Protein AF-A0A7S3GNN0-F1 (afdb_monomer_lite)

Structure (mmCIF, N/CA/C/O backbone):
data_AF-A0A7S3GNN0-F1
#
_entry.id   AF-A0A7S3GNN0-F1
#
loop_
_atom_site.group_PDB
_atom_site.id
_atom_site.type_symbol
_atom_site.label_atom_id
_atom_site.label_alt_id
_atom_site.label_comp_id
_atom_site.label_asym_id
_atom_site.label_entity_id
_atom_site.label_seq_id
_atom_site.pdbx_PDB_ins_code
_atom_site.Cartn_x
_atom_site.Cartn_y
_atom_site.Cartn_z
_atom_site.occupancy
_atom_site.B_iso_or_equiv
_atom_site.auth_seq_id
_atom_site.auth_comp_id
_atom_site.auth_asym_id
_atom_site.auth_atom_id
_atom_site.pdbx_PDB_model_num
ATOM 1 N N . GLU A 1 1 ? -19.871 14.203 4.662 1.00 51.19 1 GLU A N 1
ATOM 2 C CA . GLU A 1 1 ? -20.490 13.419 3.567 1.00 51.19 1 GLU A CA 1
ATOM 3 C C . GLU A 1 1 ? -19.472 12.514 2.835 1.00 51.19 1 GLU A C 1
ATOM 5 O O . GLU A 1 1 ? -19.189 12.706 1.662 1.00 51.19 1 GLU A O 1
ATOM 10 N N . LYS A 1 2 ? -18.867 11.530 3.530 1.00 60.53 2 LYS A N 1
ATOM 11 C CA . LYS A 1 2 ? -17.972 10.503 2.924 1.00 60.53 2 LYS A CA 1
ATOM 12 C C . LYS A 1 2 ? -18.025 9.132 3.625 1.00 60.53 2 LYS A C 1
ATOM 14 O O . LYS A 1 2 ? -17.251 8.234 3.294 1.00 60.53 2 LYS A O 1
ATOM 19 N N . THR A 1 3 ? -18.920 8.954 4.597 1.00 76.06 3 THR A N 1
ATOM 20 C CA . THR A 1 3 ? -19.100 7.700 5.351 1.00 76.06 3 THR A CA 1
ATOM 21 C C . THR A 1 3 ? -19.397 6.515 4.440 1.00 76.06 3 THR A C 1
ATOM 23 O O . THR A 1 3 ? -18.905 5.418 4.694 1.00 76.06 3 THR A O 1
ATOM 26 N N . ASP A 1 4 ? -20.103 6.755 3.337 1.00 89.38 4 ASP A N 1
ATOM 27 C CA . ASP A 1 4 ? -20.489 5.715 2.384 1.00 89.38 4 ASP A CA 1
ATOM 28 C C . ASP A 1 4 ? -19.273 5.133 1.658 1.00 89.38 4 ASP A C 1
ATOM 30 O O . ASP A 1 4 ? -19.150 3.917 1.519 1.00 89.38 4 ASP A O 1
ATOM 34 N N . VAL A 1 5 ? -18.308 5.982 1.285 1.00 90.69 5 VAL A N 1
ATOM 35 C CA . VAL A 1 5 ? -17.051 5.541 0.661 1.00 90.69 5 VAL A CA 1
ATOM 36 C C . VAL A 1 5 ? -16.212 4.741 1.655 1.00 90.69 5 VAL A C 1
ATOM 38 O O . VAL A 1 5 ? -15.686 3.689 1.307 1.00 90.69 5 VAL A O 1
ATOM 41 N N . VAL A 1 6 ? -16.118 5.188 2.910 1.00 92.62 6 VAL A N 1
ATOM 42 C CA . VAL A 1 6 ? -15.366 4.475 3.958 1.00 92.62 6 VAL A CA 1
ATOM 43 C C . VAL A 1 6 ? -15.991 3.105 4.252 1.00 92.62 6 VAL A C 1
ATOM 45 O O . VAL A 1 6 ? -15.276 2.104 4.358 1.00 92.62 6 VAL A O 1
ATOM 48 N N . ALA A 1 7 ? -17.321 3.030 4.341 1.00 93.62 7 ALA A N 1
ATOM 49 C CA . ALA A 1 7 ? -18.048 1.774 4.520 1.00 93.62 7 ALA A CA 1
ATOM 50 C C . ALA A 1 7 ? -17.866 0.834 3.317 1.00 93.62 7 ALA A C 1
ATOM 52 O O . ALA A 1 7 ? -17.641 -0.373 3.481 1.00 93.62 7 ALA A O 1
ATOM 53 N N . 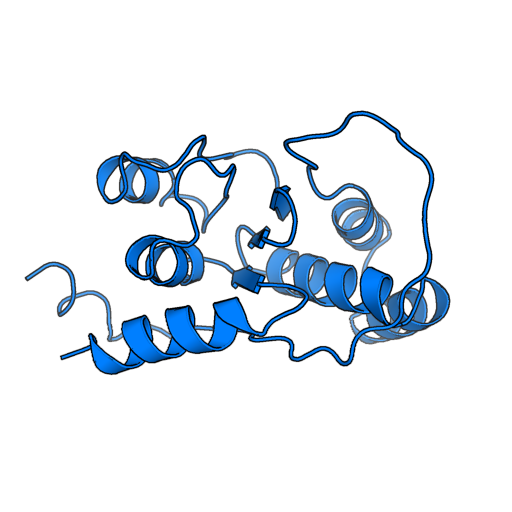TRP A 1 8 ? -17.894 1.383 2.103 1.00 95.31 8 TRP A N 1
ATOM 54 C CA . TRP A 1 8 ? -17.627 0.628 0.886 1.00 95.31 8 TRP A CA 1
ATOM 55 C C . TRP A 1 8 ? -16.186 0.100 0.826 1.00 95.31 8 TRP A C 1
ATOM 57 O O . TRP A 1 8 ? -15.988 -1.077 0.525 1.00 95.31 8 TRP A O 1
ATOM 67 N N . ILE A 1 9 ? -15.184 0.909 1.190 1.00 95.25 9 ILE A N 1
ATOM 68 C CA . ILE A 1 9 ? -13.780 0.475 1.279 1.00 95.25 9 ILE A CA 1
ATOM 69 C C . ILE A 1 9 ? -13.655 -0.685 2.267 1.00 95.25 9 ILE A C 1
ATOM 71 O O . ILE A 1 9 ? -13.089 -1.721 1.921 1.00 95.25 9 ILE A O 1
ATOM 75 N N . ARG A 1 10 ? -14.224 -0.553 3.472 1.00 94.50 10 ARG A N 1
ATOM 76 C CA . ARG A 1 10 ? -14.175 -1.602 4.503 1.00 94.50 10 ARG A CA 1
ATOM 77 C C . ARG A 1 10 ? -14.805 -2.910 4.020 1.00 94.50 10 ARG A C 1
ATOM 79 O O . ARG A 1 10 ? -14.208 -3.975 4.169 1.00 94.50 10 ARG A O 1
ATOM 86 N N . SER A 1 11 ? -15.997 -2.838 3.429 1.00 94.88 11 SER A N 1
ATOM 87 C CA . SER A 1 11 ? -16.716 -4.024 2.939 1.00 94.88 11 SER A CA 1
ATOM 88 C C . SER A 1 11 ? -16.052 -4.670 1.718 1.00 94.88 11 SER A C 1
ATOM 90 O O . SER A 1 11 ? -16.074 -5.896 1.588 1.00 94.88 11 SER A O 1
ATOM 92 N N . SER A 1 12 ? -15.421 -3.873 0.855 1.00 95.56 12 SER A N 1
ATOM 93 C CA . SER A 1 12 ? -14.650 -4.362 -0.292 1.00 95.56 12 SER A CA 1
ATOM 94 C C . SER A 1 12 ? -13.351 -5.028 0.158 1.00 95.56 12 SER A C 1
ATOM 96 O O . SER A 1 12 ? -13.036 -6.129 -0.292 1.00 95.56 12 SER A O 1
ATOM 98 N N . ALA A 1 13 ? -12.633 -4.411 1.102 1.00 94.12 13 ALA A N 1
ATOM 99 C CA . ALA A 1 13 ? -11.390 -4.938 1.656 1.00 94.12 13 ALA A CA 1
ATOM 100 C C . ALA A 1 13 ? -11.580 -6.304 2.333 1.00 94.12 13 ALA A C 1
ATOM 102 O O . ALA A 1 13 ? -10.731 -7.176 2.180 1.00 94.12 13 ALA A O 1
ATOM 103 N N . ALA A 1 14 ? -12.720 -6.532 2.995 1.00 92.75 14 ALA A N 1
ATOM 104 C CA . ALA A 1 14 ? -13.049 -7.822 3.610 1.00 92.75 14 ALA A CA 1
ATOM 105 C C . ALA A 1 14 ? -13.124 -8.994 2.608 1.00 92.75 14 ALA A C 1
ATOM 107 O O . ALA A 1 14 ? -13.040 -10.153 3.008 1.00 92.75 14 ALA A O 1
ATOM 108 N N . LYS A 1 15 ? -13.293 -8.706 1.312 1.00 93.81 15 LYS A N 1
ATOM 109 C CA . LYS A 1 15 ? -13.382 -9.701 0.231 1.00 93.81 15 LYS A CA 1
ATOM 110 C C . LYS A 1 15 ? -12.153 -9.687 -0.686 1.00 93.81 15 LYS A C 1
ATOM 112 O O . LYS A 1 15 ? -12.078 -10.492 -1.612 1.00 93.81 15 LYS A O 1
ATOM 117 N N . ALA A 1 16 ? -11.217 -8.762 -0.474 1.00 91.81 16 ALA A N 1
ATOM 118 C CA . ALA A 1 16 ? -10.087 -8.540 -1.365 1.00 91.81 16 ALA A CA 1
ATOM 119 C C . ALA A 1 16 ? -8.885 -9.411 -0.978 1.00 91.81 16 ALA A C 1
ATOM 121 O O . ALA A 1 16 ? -8.494 -9.489 0.185 1.00 91.81 16 ALA A O 1
ATOM 122 N N . THR A 1 17 ? -8.242 -10.025 -1.976 1.00 91.56 17 THR A N 1
ATOM 123 C CA . THR A 1 17 ? -6.970 -10.738 -1.771 1.00 91.56 17 THR A CA 1
ATOM 124 C C . THR A 1 17 ? -5.837 -9.770 -1.445 1.00 91.56 17 THR A C 1
ATOM 126 O O . THR A 1 17 ? -4.982 -10.090 -0.631 1.00 91.56 17 THR A O 1
ATOM 129 N N . TRP A 1 18 ? -5.847 -8.591 -2.070 1.00 93.56 18 TRP A N 1
ATOM 130 C CA . TRP A 1 18 ? -4.874 -7.524 -1.864 1.00 93.56 18 TRP A CA 1
ATOM 131 C C . TRP A 1 18 ? -5.610 -6.202 -1.686 1.00 93.56 18 TRP A C 1
ATOM 133 O O . TRP A 1 18 ? -6.506 -5.877 -2.468 1.00 93.56 18 TRP A O 1
ATOM 143 N N . VAL A 1 19 ? -5.209 -5.436 -0.679 1.00 95.69 19 VAL A N 1
ATOM 144 C CA . VAL A 1 19 ? -5.687 -4.072 -0.444 1.00 95.69 19 VAL A CA 1
ATOM 145 C C . VAL A 1 19 ? -4.529 -3.137 -0.734 1.00 95.69 19 VAL A C 1
ATOM 147 O O . VAL A 1 19 ? -3.445 -3.324 -0.185 1.00 95.69 19 VAL A O 1
ATOM 150 N N . THR A 1 20 ? -4.739 -2.146 -1.600 1.00 95.50 20 THR A N 1
ATOM 151 C CA . THR A 1 20 ? -3.684 -1.199 -1.962 1.00 95.50 20 THR A CA 1
ATOM 152 C C . THR A 1 20 ? -4.119 0.252 -1.821 1.00 95.50 20 THR A C 1
ATOM 154 O O . THR A 1 20 ? -5.269 0.596 -2.093 1.00 95.50 20 THR A O 1
ATOM 157 N N . SER A 1 21 ? -3.189 1.119 -1.422 1.00 95.38 21 SER A N 1
ATOM 158 C CA . SER A 1 21 ? -3.348 2.570 -1.538 1.00 95.38 21 SER A CA 1
ATOM 159 C C . SER A 1 21 ? -2.084 3.243 -2.035 1.00 95.38 21 SER A C 1
ATOM 161 O O . SER A 1 21 ? -0.972 2.823 -1.716 1.00 95.38 21 SER A O 1
ATOM 163 N N . HIS A 1 22 ? -2.265 4.355 -2.734 1.00 94.94 22 HIS A N 1
ATOM 164 C CA . HIS A 1 22 ? -1.172 5.139 -3.286 1.00 94.94 22 HIS A CA 1
ATOM 165 C C . HIS A 1 22 ? -1.303 6.588 -2.841 1.00 94.94 22 HIS A C 1
ATOM 167 O O . HIS A 1 22 ? -2.417 7.124 -2.806 1.00 94.94 22 HIS A O 1
ATOM 173 N N . CYS A 1 23 ? -0.172 7.240 -2.564 1.00 92.00 23 CYS A N 1
ATOM 174 C CA . CYS A 1 23 ? -0.156 8.654 -2.199 1.00 92.00 23 CYS A CA 1
ATOM 175 C C . CYS A 1 23 ? -1.024 8.885 -0.936 1.00 92.00 23 CYS A C 1
ATOM 177 O O . CYS A 1 23 ? -0.965 8.092 0.003 1.00 92.00 23 CYS A O 1
ATOM 179 N N . TRP A 1 24 ? -1.888 9.907 -0.919 1.00 90.88 24 TRP A N 1
ATOM 180 C CA . TRP A 1 24 ? -2.839 10.169 0.176 1.00 90.88 24 TRP A CA 1
ATOM 181 C C . TRP A 1 24 ? -3.925 9.103 0.377 1.00 90.88 24 TRP A C 1
ATOM 183 O O . TRP A 1 24 ? -4.672 9.174 1.354 1.00 90.88 24 TRP A O 1
ATOM 193 N N . GLY A 1 25 ? -4.034 8.100 -0.501 1.00 93.25 25 GLY A N 1
ATOM 194 C CA . GLY A 1 25 ? -5.034 7.036 -0.372 1.00 93.25 25 GLY A CA 1
ATOM 195 C C . GLY A 1 25 ? -4.948 6.268 0.954 1.00 93.25 25 GLY A C 1
ATOM 196 O O . GLY A 1 25 ? -5.963 5.747 1.417 1.00 93.25 25 GLY A O 1
ATOM 197 N N . ALA A 1 26 ? -3.776 6.257 1.601 1.00 95.81 26 ALA A N 1
ATOM 198 C CA . ALA A 1 26 ? -3.585 5.639 2.911 1.00 95.81 26 ALA A CA 1
ATOM 199 C C . ALA A 1 26 ? -4.551 6.207 3.966 1.00 95.81 26 ALA A C 1
ATOM 201 O O . ALA A 1 26 ? -5.108 5.441 4.745 1.00 95.81 26 ALA A O 1
ATOM 202 N N . PHE A 1 27 ? -4.858 7.512 3.934 1.00 96.31 27 PHE A N 1
ATOM 203 C CA . PHE A 1 27 ? -5.803 8.131 4.874 1.00 96.31 27 PHE A CA 1
ATOM 204 C C . PHE A 1 27 ? -7.198 7.497 4.794 1.00 96.31 27 PHE A C 1
ATOM 206 O O . PHE A 1 27 ? -7.834 7.274 5.820 1.00 96.31 27 PHE A O 1
ATOM 213 N N . MET A 1 28 ? -7.666 7.148 3.591 1.00 95.44 28 MET A N 1
ATOM 214 C CA . MET A 1 28 ? -8.969 6.499 3.409 1.00 95.44 28 MET A CA 1
ATOM 215 C C . MET A 1 28 ? -8.963 5.049 3.903 1.00 95.44 28 MET A C 1
ATOM 217 O O . MET A 1 28 ? -9.938 4.609 4.514 1.00 95.44 28 MET A O 1
ATOM 221 N N . LEU A 1 29 ? -7.864 4.313 3.699 1.00 96.06 29 LEU A N 1
ATOM 222 C CA .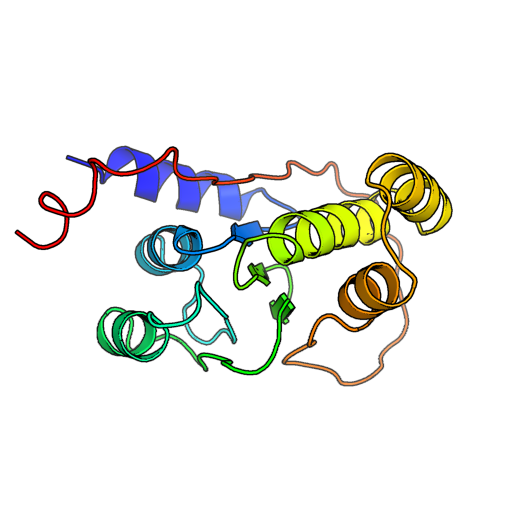 LEU A 1 29 ? -7.727 2.964 4.256 1.00 96.06 29 LEU A CA 1
ATOM 223 C C . LEU A 1 29 ? -7.674 2.993 5.787 1.00 96.06 29 LEU A C 1
ATOM 225 O O . LEU A 1 29 ? -8.322 2.175 6.443 1.00 96.06 29 LEU A O 1
ATOM 229 N N . CYS A 1 30 ? -6.960 3.957 6.366 1.00 96.56 30 CYS A N 1
ATOM 230 C CA . CYS A 1 30 ? -6.842 4.080 7.814 1.00 96.56 30 CYS A CA 1
ATOM 231 C C . CYS A 1 30 ? -8.162 4.541 8.441 1.00 96.56 30 CYS A C 1
ATOM 233 O O . CYS A 1 30 ? -8.582 3.980 9.451 1.00 96.56 30 CYS A O 1
ATOM 235 N N . GLN A 1 31 ? -8.905 5.435 7.783 1.00 96.38 31 GLN A N 1
ATOM 236 C CA . GLN A 1 31 ? -10.264 5.796 8.195 1.00 96.38 31 GLN A CA 1
ATOM 237 C C . GLN A 1 31 ? -11.242 4.610 8.114 1.00 96.38 31 GLN A C 1
ATOM 239 O O . GLN A 1 31 ? -12.154 4.491 8.935 1.00 96.38 31 GLN A O 1
ATOM 244 N N . ALA A 1 32 ? -11.031 3.682 7.177 1.00 95.88 32 ALA A N 1
ATOM 245 C CA . ALA A 1 32 ? -11.772 2.423 7.120 1.00 95.88 32 ALA A CA 1
ATOM 246 C C . ALA A 1 32 ? -11.363 1.414 8.214 1.00 95.88 32 ALA A C 1
ATOM 248 O O . ALA A 1 32 ? -12.069 0.417 8.393 1.00 95.88 32 ALA A O 1
ATOM 249 N N . GLY A 1 33 ? -10.307 1.690 8.988 1.00 96.38 33 GLY A N 1
ATOM 250 C CA . GLY A 1 33 ? -9.768 0.825 10.044 1.00 96.38 33 GLY A CA 1
ATOM 251 C C . GLY A 1 33 ? -8.799 -0.246 9.536 1.00 96.38 33 GLY A C 1
ATOM 252 O O . GLY A 1 33 ? -8.499 -1.193 10.253 1.00 96.38 33 GLY A O 1
ATOM 253 N N . LEU A 1 34 ? -8.329 -0.134 8.290 1.00 97.12 34 LEU A N 1
ATOM 254 C CA . LEU A 1 34 ? -7.510 -1.166 7.642 1.00 97.12 34 LEU A CA 1
ATOM 255 C C . LEU A 1 34 ? -6.013 -1.043 7.963 1.00 97.12 34 LEU A C 1
ATOM 257 O O . LEU A 1 34 ? -5.261 -1.974 7.696 1.00 97.12 34 LEU A O 1
ATOM 261 N N . CYS A 1 35 ? -5.582 0.085 8.535 1.00 97.25 35 CYS A N 1
ATOM 262 C CA . CYS A 1 35 ? -4.186 0.325 8.914 1.00 97.25 35 CYS A CA 1
ATOM 263 C C . CYS A 1 35 ? -3.873 -0.025 10.380 1.00 97.25 35 CYS A C 1
ATOM 265 O O . CYS A 1 35 ? -2.723 0.105 10.803 1.00 97.25 35 CYS A O 1
ATOM 267 N N . ASP A 1 36 ? -4.872 -0.418 11.175 1.00 96.81 36 ASP A N 1
ATOM 268 C CA . ASP A 1 36 ? -4.696 -0.683 12.604 1.00 96.81 36 ASP A CA 1
ATOM 269 C C . ASP A 1 36 ? -3.630 -1.772 12.821 1.00 96.81 36 ASP A C 1
ATOM 271 O O . ASP A 1 36 ? -3.745 -2.889 12.315 1.00 96.81 36 ASP A O 1
ATOM 275 N N . LYS A 1 37 ? -2.591 -1.444 13.598 1.00 96.62 37 LYS A N 1
ATOM 276 C CA . LYS A 1 37 ? -1.426 -2.289 13.914 1.00 96.62 37 LYS A CA 1
ATOM 277 C C . LYS A 1 37 ? -0.605 -2.719 12.692 1.00 96.62 37 LYS A C 1
ATOM 279 O O . LYS A 1 37 ? 0.136 -3.696 12.777 1.00 96.62 37 LYS A O 1
ATOM 284 N N . LYS A 1 38 ? -0.731 -2.006 11.570 1.00 96.25 38 LYS A N 1
ATOM 285 C CA . LYS A 1 38 ? 0.009 -2.265 10.330 1.00 96.25 38 LYS A CA 1
ATOM 286 C C . LYS A 1 38 ? 1.114 -1.247 10.100 1.00 96.25 38 LYS A C 1
ATOM 288 O O . LYS A 1 38 ? 0.996 -0.093 10.519 1.00 96.25 38 LYS A O 1
ATOM 293 N N . ALA A 1 39 ? 2.161 -1.675 9.406 1.00 96.12 39 ALA A N 1
ATOM 294 C CA . ALA A 1 39 ? 3.118 -0.767 8.796 1.00 96.12 39 ALA A CA 1
ATOM 295 C C . ALA A 1 39 ? 2.558 -0.223 7.476 1.00 96.12 39 ALA A C 1
ATOM 297 O O . ALA A 1 39 ? 2.115 -0.988 6.614 1.00 96.12 39 ALA A O 1
ATOM 298 N N . VAL A 1 40 ? 2.595 1.095 7.304 1.00 96.62 40 VAL A N 1
ATOM 299 C CA . VAL A 1 40 ? 2.108 1.774 6.095 1.00 96.62 40 VAL A CA 1
ATOM 300 C C . VAL A 1 40 ? 3.046 2.902 5.677 1.00 96.62 40 VAL A C 1
ATOM 302 O O . VAL A 1 40 ? 3.854 3.388 6.463 1.00 96.62 40 VAL A O 1
ATOM 305 N N . THR A 1 41 ? 2.923 3.353 4.435 1.00 95.88 41 THR A N 1
ATOM 306 C CA . THR A 1 41 ? 3.495 4.612 3.950 1.00 95.88 41 THR A CA 1
ATOM 307 C C . THR A 1 41 ? 2.416 5.459 3.266 1.00 95.88 41 THR A C 1
ATOM 309 O O . THR A 1 41 ? 1.297 4.999 3.031 1.00 95.88 41 THR A O 1
ATOM 312 N N . THR A 1 42 ? 2.729 6.720 2.982 1.00 96.00 42 THR A N 1
ATOM 313 C CA . THR A 1 42 ? 1.844 7.699 2.331 1.00 96.00 42 THR A CA 1
ATOM 314 C C . THR A 1 42 ? 2.682 8.694 1.530 1.00 96.00 42 THR A C 1
ATOM 316 O O . THR A 1 42 ? 3.897 8.539 1.425 1.00 96.00 42 THR A O 1
ATOM 319 N N . PHE A 1 43 ? 2.052 9.704 0.936 1.00 94.44 43 PHE A N 1
ATOM 320 C CA . PHE A 1 43 ? 2.753 10.732 0.172 1.00 94.44 43 PHE A CA 1
ATOM 321 C C . PHE A 1 43 ? 3.833 11.452 1.007 1.00 94.44 43 PHE A C 1
ATOM 323 O O . PHE A 1 43 ? 3.581 11.770 2.179 1.00 94.44 43 PHE A O 1
ATOM 330 N N . PRO A 1 44 ? 5.013 11.758 0.428 1.00 91.25 44 PRO A N 1
ATOM 331 C CA . PRO A 1 44 ? 6.037 12.537 1.108 1.00 91.25 44 PRO A CA 1
ATOM 332 C C . PRO A 1 44 ? 5.482 13.855 1.652 1.00 91.25 44 PRO A C 1
ATOM 334 O O . PRO A 1 44 ? 4.753 14.570 0.971 1.00 91.25 44 PRO A O 1
ATOM 337 N N . GLY A 1 45 ? 5.823 14.166 2.901 1.00 90.31 45 GLY A N 1
ATOM 338 C CA . GLY A 1 45 ? 5.320 15.352 3.601 1.00 90.31 45 GLY A CA 1
ATOM 339 C C . GLY A 1 45 ? 4.038 15.137 4.409 1.00 90.31 45 GLY A C 1
ATOM 340 O O . GLY A 1 45 ? 3.638 16.068 5.086 1.00 90.31 45 GLY A O 1
ATOM 341 N N . TYR A 1 46 ? 3.433 13.938 4.385 1.00 94.38 46 TYR A N 1
ATOM 342 C CA . TYR A 1 46 ? 2.202 13.628 5.143 1.00 94.38 46 TYR A CA 1
ATOM 343 C C . TYR A 1 46 ? 2.360 12.495 6.166 1.00 94.38 46 TYR A C 1
ATOM 345 O O . TYR A 1 46 ? 1.383 11.950 6.682 1.00 94.38 46 TYR A O 1
ATOM 353 N N . TYR A 1 47 ? 3.598 12.083 6.443 1.00 94.25 47 TYR A N 1
ATOM 354 C CA . TYR A 1 47 ? 3.874 10.961 7.341 1.00 94.25 47 TYR A CA 1
ATOM 355 C C . TYR A 1 47 ? 3.456 11.249 8.787 1.00 94.25 47 TYR A C 1
ATOM 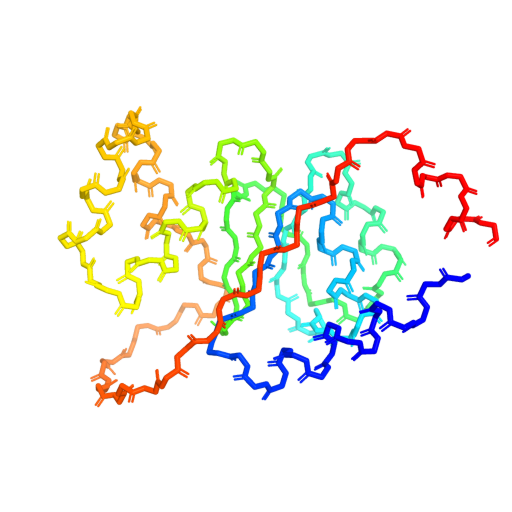357 O O . TYR A 1 47 ? 2.924 10.370 9.464 1.00 94.25 47 TYR A O 1
ATOM 365 N N . LYS A 1 48 ? 3.715 12.473 9.264 1.00 95.38 48 LYS A N 1
ATOM 366 C CA . LYS A 1 48 ? 3.408 12.884 10.639 1.00 95.38 48 LYS A CA 1
ATOM 367 C C . LYS A 1 48 ? 1.898 13.011 10.815 1.00 95.38 48 LYS A C 1
ATOM 369 O O . LYS A 1 48 ? 1.340 12.439 11.740 1.00 95.38 48 LYS A O 1
ATOM 374 N N . GLU A 1 49 ? 1.250 13.653 9.856 1.00 97.31 49 GLU A N 1
ATOM 375 C CA . GLU A 1 49 ? -0.186 13.879 9.770 1.00 97.31 49 GLU A CA 1
ATOM 376 C C . GLU A 1 49 ? -0.954 12.556 9.754 1.00 97.31 49 GLU A C 1
ATOM 378 O O . GLU A 1 49 ? -1.938 12.406 10.474 1.00 97.31 49 GLU A O 1
ATOM 383 N N . LEU A 1 50 ? -0.489 11.568 8.979 1.00 97.06 50 LEU A N 1
ATOM 384 C CA . LEU A 1 50 ? -1.095 10.236 8.970 1.00 97.06 50 LEU A CA 1
ATOM 385 C C . LEU A 1 50 ? -0.971 9.558 10.342 1.00 97.06 50 LEU A C 1
ATOM 387 O O . LEU A 1 50 ? -1.945 8.993 10.838 1.00 97.06 50 LEU A O 1
ATOM 391 N N . SER A 1 51 ? 0.215 9.621 10.955 1.00 96.44 51 SER A N 1
ATOM 392 C CA . SER A 1 51 ? 0.465 9.016 12.267 1.00 96.44 51 SER A CA 1
ATOM 393 C C . SER A 1 51 ? -0.365 9.667 13.377 1.00 96.44 51 SER A C 1
ATOM 395 O O . SER A 1 51 ? -0.833 8.968 14.272 1.00 96.44 51 SER A O 1
ATOM 397 N N . GLU A 1 52 ? -0.540 10.988 13.334 1.00 97.44 52 GLU A N 1
ATOM 398 C CA . GLU A 1 52 ? -1.308 11.754 14.322 1.00 97.44 52 GLU A CA 1
ATOM 399 C C . GLU A 1 52 ? -2.817 11.538 14.158 1.00 97.44 52 GLU A C 1
ATOM 401 O O . GLU A 1 52 ? -3.523 11.355 15.149 1.00 97.44 52 GLU A O 1
ATOM 406 N N . ALA A 1 53 ? -3.313 11.493 12.918 1.00 97.44 53 ALA A N 1
ATOM 407 C CA . ALA A 1 53 ? -4.729 11.264 12.634 1.00 97.44 53 ALA A CA 1
ATOM 408 C C . ALA A 1 53 ? -5.189 9.831 12.966 1.00 97.44 53 ALA A C 1
ATOM 410 O O . ALA A 1 53 ? -6.358 9.615 13.289 1.00 97.44 53 ALA A O 1
ATOM 411 N N . PHE A 1 54 ? -4.286 8.847 12.892 1.00 97.88 54 PHE A N 1
ATOM 412 C CA . PHE A 1 54 ? -4.606 7.431 13.087 1.00 97.88 54 PHE A CA 1
ATOM 413 C C . PHE A 1 54 ? -3.632 6.764 14.075 1.00 97.88 54 PHE A C 1
ATOM 415 O O . PHE A 1 54 ? -2.788 5.960 13.674 1.00 97.88 54 PHE A O 1
ATOM 422 N N . PRO A 1 55 ? -3.780 7.008 15.392 1.00 97.38 55 PRO A N 1
ATOM 423 C CA . PRO A 1 55 ? -2.839 6.536 16.417 1.00 97.38 55 PRO A CA 1
ATOM 424 C C . PRO A 1 55 ? -2.798 5.009 16.593 1.00 97.38 55 PRO A C 1
ATOM 426 O O . PRO A 1 55 ? -1.963 4.490 17.326 1.00 97.38 55 PRO A O 1
ATOM 429 N N . LYS A 1 56 ? -3.708 4.270 15.946 1.00 97.62 56 LYS A N 1
ATOM 430 C CA . LYS A 1 56 ? -3.712 2.802 15.938 1.00 97.62 56 LYS A CA 1
ATOM 431 C C . LYS A 1 56 ? -2.786 2.200 14.883 1.00 97.62 56 LYS A C 1
ATOM 433 O O . LYS A 1 56 ? -2.604 0.984 14.904 1.00 97.62 56 LYS A O 1
ATOM 438 N N . ILE A 1 57 ? -2.236 2.996 13.962 1.00 97.75 57 ILE A N 1
ATOM 439 C CA . ILE A 1 57 ? -1.232 2.532 12.995 1.00 97.75 57 ILE A CA 1
ATOM 440 C C . ILE A 1 57 ? -0.035 1.947 13.756 1.00 97.75 57 ILE A C 1
ATOM 442 O O . ILE A 1 57 ? 0.392 2.501 14.765 1.00 97.75 57 ILE A O 1
ATOM 446 N N . GLY A 1 58 ? 0.507 0.823 13.279 1.00 95.62 58 GLY A N 1
ATOM 447 C CA . GLY A 1 58 ? 1.676 0.196 13.902 1.00 95.62 58 GLY A CA 1
ATOM 448 C C . GLY A 1 58 ? 2.954 1.000 13.658 1.00 95.62 58 GLY A C 1
ATOM 449 O O . GLY A 1 58 ? 3.703 1.278 14.591 1.00 95.62 58 GLY A O 1
ATOM 450 N N . SER A 1 59 ? 3.192 1.394 12.406 1.00 95.94 59 SER A N 1
ATOM 451 C CA . SER A 1 59 ? 4.302 2.276 12.034 1.00 95.94 59 SER A CA 1
ATOM 452 C C . SER A 1 59 ? 4.045 2.995 10.706 1.00 95.94 59 SER A C 1
ATOM 454 O O . SER A 1 59 ? 3.425 2.450 9.792 1.00 95.94 59 SER A O 1
ATOM 456 N N . VAL A 1 60 ? 4.541 4.231 10.589 1.00 95.75 60 VAL A N 1
ATOM 457 C CA . VAL A 1 60 ? 4.548 4.990 9.329 1.00 95.75 60 VAL A CA 1
ATOM 458 C C . VAL A 1 60 ? 5.975 5.047 8.789 1.00 95.75 60 VAL A C 1
ATOM 460 O O . VAL A 1 60 ? 6.845 5.687 9.382 1.00 95.75 60 VAL A O 1
ATOM 463 N N . ILE A 1 61 ? 6.221 4.376 7.665 1.00 94.19 61 ILE A N 1
ATOM 464 C CA . ILE A 1 61 ? 7.546 4.248 7.047 1.00 94.19 61 ILE A CA 1
ATOM 465 C C . ILE A 1 61 ? 7.768 5.389 6.047 1.00 94.19 61 ILE A C 1
ATOM 467 O O . ILE A 1 61 ? 6.968 5.580 5.128 1.00 94.19 61 ILE A O 1
ATOM 471 N N . LYS A 1 62 ? 8.864 6.138 6.216 1.00 89.06 62 LYS A N 1
ATOM 472 C CA . LYS A 1 62 ? 9.170 7.341 5.418 1.00 89.06 62 LYS A CA 1
ATOM 473 C C . LYS A 1 62 ? 10.097 7.078 4.230 1.00 89.06 62 LYS A C 1
ATOM 475 O O . LYS A 1 62 ? 9.930 7.697 3.182 1.00 89.06 62 LYS A O 1
ATOM 480 N N . ASP A 1 63 ? 11.034 6.146 4.388 1.00 80.88 63 ASP A N 1
ATOM 481 C CA . ASP A 1 63 ? 12.162 5.963 3.462 1.00 80.88 63 ASP A CA 1
ATOM 482 C C . ASP A 1 63 ? 11.937 4.840 2.437 1.00 80.88 63 ASP A C 1
ATOM 484 O O . ASP A 1 63 ? 12.828 4.500 1.659 1.00 80.88 63 ASP A O 1
ATOM 488 N N . ASN A 1 64 ? 10.722 4.285 2.383 1.00 85.31 64 ASN A N 1
ATOM 489 C CA . ASN A 1 64 ? 10.369 3.208 1.465 1.00 85.31 64 ASN A CA 1
ATOM 490 C C . ASN A 1 64 ? 9.230 3.626 0.541 1.00 85.31 64 ASN A C 1
ATOM 492 O O . ASN A 1 64 ? 8.160 4.045 0.978 1.00 85.31 64 ASN A O 1
ATOM 496 N N . ARG A 1 65 ? 9.460 3.445 -0.763 1.00 88.19 65 ARG A N 1
ATOM 497 C CA . ARG A 1 65 ? 8.480 3.729 -1.819 1.00 88.19 65 ARG A CA 1
ATOM 498 C C . ARG A 1 65 ? 7.234 2.859 -1.713 1.00 88.19 65 ARG A C 1
ATOM 500 O O . ARG A 1 65 ? 6.140 3.330 -2.005 1.00 88.19 65 ARG A O 1
ATOM 507 N N . ILE A 1 66 ? 7.413 1.606 -1.299 1.00 92.81 66 ILE A N 1
ATOM 508 C CA . ILE A 1 66 ? 6.363 0.597 -1.170 1.00 92.81 66 ILE A CA 1
ATOM 509 C C . ILE A 1 66 ? 6.546 -0.116 0.166 1.00 92.81 66 ILE A C 1
ATOM 511 O O . ILE A 1 66 ? 7.640 -0.600 0.467 1.00 92.81 66 ILE A O 1
ATOM 515 N N . VAL A 1 67 ? 5.468 -0.213 0.935 1.00 94.06 67 VAL A N 1
ATOM 516 C CA . VAL A 1 67 ? 5.395 -0.953 2.197 1.00 94.06 67 VAL A CA 1
ATOM 517 C C . VAL A 1 67 ? 4.305 -2.000 2.082 1.00 94.06 67 VAL A C 1
ATOM 519 O O . VAL A 1 67 ? 3.181 -1.690 1.686 1.00 94.06 67 VAL A O 1
ATOM 522 N N . LYS A 1 68 ? 4.636 -3.236 2.443 1.00 93.81 68 LYS A N 1
ATOM 523 C CA . LYS A 1 68 ? 3.726 -4.374 2.468 1.00 93.81 68 LYS A CA 1
ATOM 524 C C . LYS A 1 68 ? 3.674 -4.953 3.883 1.00 93.81 68 LYS A C 1
ATOM 526 O O . LYS A 1 68 ? 4.706 -5.257 4.474 1.00 93.81 68 LYS A O 1
ATOM 531 N N . ASP A 1 69 ? 2.467 -5.137 4.402 1.00 93.88 69 ASP A N 1
ATOM 532 C CA . ASP A 1 69 ? 2.198 -5.783 5.690 1.00 93.88 69 ASP A CA 1
ATOM 533 C C . ASP A 1 69 ? 0.985 -6.714 5.535 1.00 93.88 69 ASP A C 1
ATOM 535 O O . ASP A 1 69 ? -0.162 -6.281 5.393 1.00 93.88 69 ASP A O 1
ATOM 539 N N . GLY A 1 70 ? 1.239 -8.024 5.502 1.00 92.06 70 GLY A N 1
ATOM 540 C CA . GLY A 1 70 ? 0.225 -9.013 5.135 1.00 92.06 70 GLY A CA 1
ATOM 541 C C . GLY A 1 70 ? -0.294 -8.801 3.707 1.00 92.06 70 GLY A C 1
ATOM 542 O O . GLY A 1 70 ? 0.477 -8.854 2.749 1.00 92.06 70 GLY A O 1
ATOM 543 N N . ASN A 1 71 ? -1.600 -8.578 3.557 1.00 92.38 71 ASN A N 1
ATOM 544 C CA . ASN A 1 71 ? -2.245 -8.298 2.270 1.00 92.38 71 ASN A CA 1
ATOM 545 C C . ASN A 1 71 ? -2.414 -6.797 1.967 1.00 92.38 71 ASN A C 1
ATOM 547 O O . ASN A 1 71 ? -2.983 -6.453 0.927 1.00 92.38 71 ASN A O 1
ATOM 551 N N . LEU A 1 72 ? -1.956 -5.916 2.861 1.00 95.12 72 LEU A N 1
ATOM 552 C CA . LEU A 1 72 ? -1.988 -4.470 2.672 1.00 95.12 72 LEU A CA 1
ATOM 553 C C . LEU A 1 72 ? -0.688 -4.010 2.008 1.00 95.12 72 LEU A C 1
ATOM 555 O O . LEU A 1 72 ? 0.399 -4.275 2.520 1.00 95.12 72 LEU A O 1
ATOM 559 N N . VAL A 1 73 ? -0.807 -3.302 0.887 1.00 95.88 73 VAL A N 1
ATOM 560 C CA . VAL A 1 73 ? 0.307 -2.664 0.178 1.00 95.88 73 VAL A CA 1
ATOM 561 C C . VAL A 1 73 ? 0.043 -1.164 0.108 1.00 95.88 73 VAL A C 1
ATOM 563 O O . VAL A 1 73 ? -0.988 -0.719 -0.380 1.00 95.88 73 VAL A O 1
ATOM 566 N N . THR A 1 74 ? 0.968 -0.352 0.590 1.00 96.44 74 THR A N 1
ATOM 567 C CA . THR A 1 74 ? 0.866 1.109 0.513 1.00 96.44 74 THR A CA 1
ATOM 568 C C . THR A 1 74 ? 2.083 1.667 -0.204 1.00 96.44 74 THR A C 1
ATOM 570 O O . THR A 1 74 ? 3.170 1.097 -0.107 1.00 96.44 74 THR A O 1
ATOM 573 N N . SER A 1 75 ? 1.916 2.753 -0.958 1.00 95.69 75 SER A N 1
ATOM 574 C CA . SER A 1 75 ? 3.040 3.419 -1.615 1.00 95.69 75 SER A CA 1
ATOM 575 C C . SER A 1 75 ? 2.992 4.932 -1.506 1.00 95.69 75 SER A C 1
ATOM 577 O O . SER A 1 75 ? 1.921 5.539 -1.410 1.00 95.69 75 SER A O 1
ATOM 579 N N . ASN A 1 76 ? 4.170 5.549 -1.571 1.00 92.19 76 ASN A N 1
ATOM 580 C CA . ASN A 1 76 ? 4.333 6.993 -1.420 1.00 92.19 76 ASN A CA 1
ATOM 581 C C . ASN A 1 76 ? 3.908 7.810 -2.662 1.00 92.19 76 ASN A C 1
ATOM 583 O O . ASN A 1 76 ? 4.026 9.031 -2.680 1.00 92.19 76 ASN A O 1
ATOM 587 N N . GLY A 1 77 ? 3.320 7.166 -3.677 1.00 86.69 77 GLY A N 1
ATOM 588 C CA . GLY A 1 77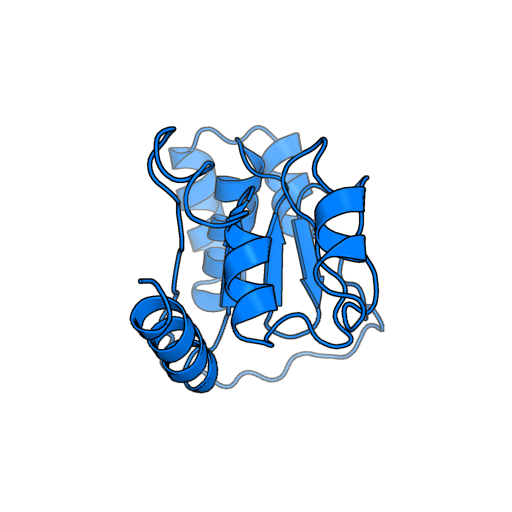 ? 2.744 7.830 -4.849 1.00 86.69 77 GLY A CA 1
ATOM 589 C C . GLY A 1 77 ? 3.740 8.065 -5.989 1.00 86.69 77 GLY A C 1
ATOM 590 O O . GLY A 1 77 ? 4.820 7.483 -6.032 1.00 86.69 77 GLY A O 1
ATOM 591 N N . GLY A 1 78 ? 3.348 8.871 -6.980 1.00 89.06 78 GLY A N 1
ATOM 592 C CA . GLY A 1 78 ? 4.146 9.070 -8.196 1.00 89.06 78 GLY A CA 1
ATOM 593 C C . GLY A 1 78 ? 4.443 7.746 -8.910 1.00 89.06 78 GLY A C 1
ATOM 594 O O . GLY A 1 78 ? 3.551 6.917 -9.085 1.00 89.06 78 GLY A O 1
ATOM 595 N N . VAL A 1 79 ? 5.706 7.518 -9.283 1.00 91.81 79 VAL A N 1
ATOM 596 C CA . VAL A 1 79 ? 6.127 6.261 -9.931 1.00 91.81 79 VAL A CA 1
ATOM 597 C C . VAL A 1 79 ? 5.909 5.045 -9.018 1.00 91.81 79 VAL A C 1
ATOM 599 O O . VAL A 1 79 ? 5.503 3.987 -9.498 1.00 91.81 79 VAL A O 1
ATOM 602 N N . ALA A 1 80 ? 6.036 5.206 -7.696 1.00 91.88 80 ALA A N 1
ATOM 603 C CA . ALA A 1 80 ? 5.826 4.126 -6.733 1.00 91.88 80 ALA A CA 1
ATOM 604 C C . ALA A 1 80 ? 4.379 3.610 -6.689 1.00 91.88 80 ALA A C 1
ATOM 606 O O . ALA A 1 80 ? 4.123 2.499 -6.221 1.00 91.88 80 ALA A O 1
ATOM 607 N N . ALA A 1 81 ? 3.404 4.389 -7.171 1.00 93.75 81 ALA A N 1
ATOM 608 C CA . ALA A 1 81 ? 2.036 3.904 -7.352 1.00 93.75 81 ALA A CA 1
ATOM 609 C C . ALA A 1 81 ? 1.984 2.778 -8.393 1.00 93.75 81 ALA A C 1
ATOM 611 O O . ALA A 1 81 ? 1.410 1.719 -8.140 1.00 93.75 81 ALA A O 1
ATOM 612 N N . TYR A 1 82 ? 2.655 2.978 -9.527 1.00 95.06 82 TYR A N 1
ATOM 613 C CA . TYR A 1 82 ? 2.742 1.986 -10.593 1.00 95.06 82 TYR A CA 1
ATOM 614 C C . TYR A 1 82 ? 3.605 0.794 -10.185 1.00 95.06 82 TYR A C 1
ATOM 616 O O . TYR A 1 82 ? 3.247 -0.344 -10.481 1.00 95.06 82 TYR A O 1
ATOM 624 N N . GLU A 1 83 ? 4.710 1.033 -9.471 1.00 93.94 83 GLU A N 1
ATOM 625 C CA . GLU A 1 83 ? 5.554 -0.042 -8.938 1.00 93.94 83 GLU A CA 1
ATOM 626 C C . GLU A 1 83 ? 4.745 -0.937 -7.977 1.00 93.94 83 GLU A C 1
ATOM 628 O O . GLU A 1 83 ? 4.740 -2.157 -8.128 1.00 93.94 83 GLU A O 1
ATOM 633 N N . ALA A 1 84 ? 3.969 -0.353 -7.056 1.00 93.12 84 ALA A N 1
ATOM 634 C CA . ALA A 1 84 ? 3.110 -1.102 -6.134 1.00 93.12 84 ALA A CA 1
ATOM 635 C C . ALA A 1 84 ? 1.945 -1.823 -6.833 1.00 93.12 84 ALA A C 1
ATOM 637 O O . ALA A 1 84 ? 1.637 -2.969 -6.503 1.00 93.12 84 ALA A O 1
ATOM 638 N N . ALA A 1 85 ? 1.313 -1.198 -7.830 1.00 94.00 85 ALA A N 1
ATOM 639 C CA . ALA A 1 85 ? 0.285 -1.861 -8.630 1.00 94.00 85 ALA A CA 1
ATOM 640 C C . ALA A 1 85 ? 0.864 -3.066 -9.392 1.00 94.00 85 ALA A C 1
ATOM 642 O O . ALA A 1 85 ? 0.273 -4.150 -9.398 1.00 94.00 85 ALA A O 1
ATOM 643 N N . ASN A 1 86 ? 2.057 -2.918 -9.975 1.00 94.38 86 ASN A N 1
ATOM 644 C CA . ASN A 1 86 ? 2.718 -4.006 -10.688 1.00 94.38 86 ASN A CA 1
ATOM 645 C C . ASN A 1 86 ? 3.245 -5.100 -9.739 1.00 94.38 86 ASN A C 1
ATOM 647 O O . ASN A 1 86 ? 3.267 -6.274 -10.106 1.00 94.38 86 ASN A O 1
ATOM 651 N N . TYR A 1 87 ? 3.571 -4.770 -8.484 1.00 92.62 87 TYR A N 1
ATOM 652 C CA . TYR A 1 87 ? 3.827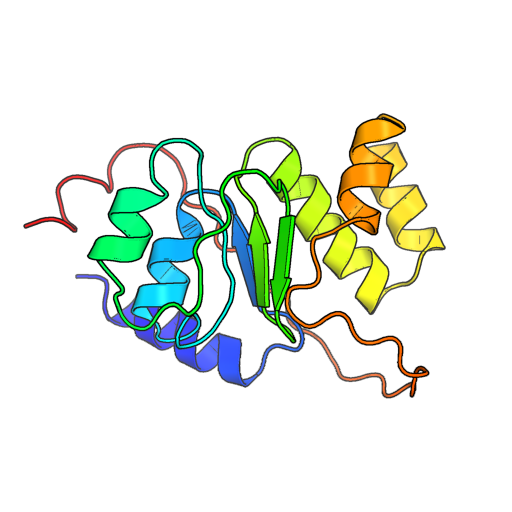 -5.774 -7.447 1.00 92.62 87 TYR A CA 1
ATOM 653 C C . TYR A 1 87 ? 2.608 -6.686 -7.241 1.00 92.62 87 TYR A C 1
ATOM 655 O O . TYR A 1 87 ? 2.753 -7.909 -7.202 1.00 92.62 87 TYR A O 1
ATOM 663 N N . VAL A 1 88 ? 1.394 -6.129 -7.183 1.00 92.31 88 VAL A N 1
ATOM 664 C CA . VAL A 1 88 ? 0.161 -6.933 -7.081 1.00 92.31 88 VAL A CA 1
ATOM 665 C C . VAL A 1 88 ? -0.044 -7.787 -8.337 1.00 92.31 88 VAL A C 1
ATOM 667 O O . VAL A 1 88 ? -0.376 -8.970 -8.223 1.00 92.31 88 VAL A O 1
ATOM 670 N N . VAL A 1 89 ? 0.236 -7.244 -9.530 1.00 93.69 89 VAL A N 1
ATOM 671 C CA . VAL A 1 89 ? 0.233 -8.019 -10.786 1.00 93.69 89 VAL A CA 1
ATOM 672 C C . VAL A 1 89 ? 1.204 -9.195 -10.702 1.00 93.69 89 VAL A C 1
ATOM 674 O O . VAL A 1 89 ? 0.830 -10.313 -11.047 1.00 93.69 89 VAL A O 1
ATOM 677 N N . MET A 1 90 ? 2.420 -8.979 -10.201 1.00 92.50 90 MET A N 1
ATOM 678 C CA . MET A 1 90 ? 3.412 -10.038 -10.009 1.00 92.50 90 MET A CA 1
ATOM 679 C C . MET A 1 90 ? 2.907 -11.121 -9.056 1.00 92.50 90 MET A C 1
ATOM 681 O O . MET A 1 90 ? 3.080 -12.307 -9.339 1.00 92.50 90 MET A O 1
ATOM 685 N N . LYS A 1 91 ? 2.279 -10.734 -7.940 1.00 88.75 91 LYS A N 1
ATOM 686 C CA . LYS A 1 91 ? 1.744 -11.688 -6.959 1.00 88.75 91 LYS A CA 1
ATOM 687 C C . LYS A 1 91 ? 0.573 -12.503 -7.496 1.00 88.75 91 LYS A C 1
ATOM 689 O O . LYS A 1 91 ? 0.425 -13.650 -7.090 1.00 88.75 91 LYS A O 1
ATOM 694 N N . HIS A 1 92 ? -0.233 -11.941 -8.393 1.00 87.69 92 HIS A N 1
ATOM 695 C CA . HIS A 1 92 ? -1.426 -12.613 -8.904 1.00 87.69 92 HIS A CA 1
ATOM 696 C C . HIS A 1 92 ? -1.189 -13.375 -10.218 1.00 87.69 92 HIS A C 1
ATOM 698 O O . HIS A 1 92 ? -1.656 -14.497 -10.383 1.00 87.69 92 HIS A O 1
ATOM 704 N N . PHE A 1 93 ? -0.444 -12.786 -11.153 1.00 89.75 93 PHE A N 1
ATOM 705 C CA . PHE A 1 93 ? -0.249 -13.310 -12.511 1.00 89.75 93 PHE A CA 1
ATOM 706 C C . PHE A 1 93 ? 1.178 -13.812 -12.778 1.00 89.75 93 P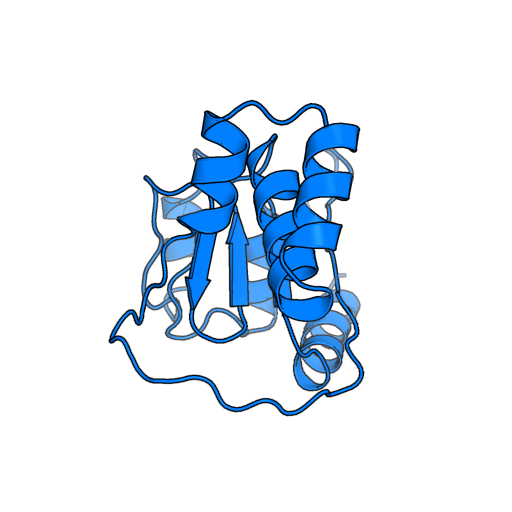HE A C 1
ATOM 708 O O . PHE A 1 93 ? 1.484 -14.255 -13.888 1.00 89.75 93 PHE A O 1
ATOM 715 N N . GLY A 1 94 ? 2.058 -13.742 -11.778 1.00 89.94 94 GLY A N 1
ATOM 716 C CA . GLY A 1 94 ? 3.435 -14.209 -11.862 1.00 89.94 94 GLY A CA 1
ATOM 717 C C . GLY A 1 94 ? 4.408 -13.215 -12.501 1.00 89.94 94 GLY A C 1
ATOM 718 O O . GLY A 1 94 ? 4.045 -12.196 -13.096 1.00 89.94 94 GLY A O 1
ATOM 719 N N . VAL A 1 95 ? 5.694 -13.548 -12.384 1.00 92.50 95 VAL A N 1
ATOM 720 C CA . VAL A 1 95 ? 6.824 -12.682 -12.763 1.00 92.50 95 VAL A CA 1
ATOM 721 C C . VAL A 1 95 ? 6.813 -12.314 -14.247 1.00 92.50 95 VAL A C 1
ATOM 723 O O . VAL A 1 95 ? 7.097 -11.172 -14.592 1.00 92.50 95 VAL A O 1
ATOM 726 N N . ASN A 1 96 ? 6.450 -13.243 -15.136 1.00 94.19 96 ASN A N 1
ATOM 727 C CA . ASN A 1 96 ? 6.462 -12.979 -16.578 1.00 94.19 96 ASN A CA 1
ATOM 728 C C . ASN A 1 96 ? 5.459 -11.888 -16.967 1.00 94.19 96 ASN A C 1
ATOM 730 O O . ASN A 1 96 ? 5.804 -10.989 -17.730 1.00 94.19 96 ASN A O 1
ATOM 734 N N . ARG A 1 97 ? 4.249 -11.911 -16.389 1.00 94.75 97 ARG A N 1
ATOM 735 C CA . ARG A 1 97 ? 3.247 -10.868 -16.640 1.00 94.75 97 ARG A CA 1
ATOM 736 C C . ARG A 1 97 ? 3.713 -9.518 -16.100 1.00 94.75 97 ARG A C 1
ATOM 738 O O . ARG A 1 97 ? 3.597 -8.520 -16.804 1.00 94.75 97 ARG A O 1
ATOM 745 N N . ALA A 1 98 ? 4.275 -9.497 -14.892 1.00 94.31 98 ALA A N 1
ATOM 746 C CA . ALA A 1 98 ? 4.799 -8.273 -14.292 1.00 94.31 98 ALA A CA 1
ATOM 747 C C . ALA A 1 98 ? 5.961 -7.667 -15.091 1.00 94.31 98 ALA A C 1
ATOM 749 O O . ALA A 1 98 ? 6.039 -6.447 -15.207 1.00 94.31 98 ALA A O 1
ATOM 750 N N . LYS A 1 99 ? 6.825 -8.497 -15.694 1.00 94.94 99 LYS A N 1
ATOM 751 C CA . LYS A 1 99 ? 7.868 -8.040 -16.627 1.00 94.94 99 LYS A CA 1
ATOM 752 C C . LYS A 1 99 ? 7.267 -7.391 -17.868 1.00 94.94 99 LYS A C 1
ATOM 754 O O . LYS A 1 99 ? 7.668 -6.286 -18.206 1.00 94.94 99 LYS A O 1
ATOM 759 N N . THR A 1 100 ? 6.275 -8.021 -18.502 1.00 96.62 100 THR A N 1
ATOM 760 C CA . THR A 1 100 ? 5.584 -7.431 -19.663 1.00 96.62 100 THR A CA 1
ATOM 761 C C . THR A 1 100 ? 4.956 -6.079 -19.319 1.00 96.62 100 THR A C 1
ATOM 763 O O . THR A 1 100 ? 5.113 -5.121 -20.073 1.00 96.62 100 THR A O 1
ATOM 766 N N . VAL A 1 101 ? 4.293 -5.979 -18.163 1.00 96.12 101 VAL A N 1
ATOM 767 C CA . VAL A 1 101 ? 3.713 -4.714 -17.688 1.00 96.12 101 VAL A CA 1
ATOM 768 C C . VAL A 1 101 ? 4.803 -3.680 -17.395 1.00 96.12 101 VAL A C 1
ATOM 770 O O . VAL A 1 101 ? 4.678 -2.541 -17.831 1.00 96.12 101 VAL A O 1
ATOM 773 N N . ALA A 1 102 ? 5.898 -4.066 -16.736 1.00 95.19 102 ALA A N 1
ATOM 774 C CA . ALA A 1 102 ? 7.024 -3.173 -16.455 1.00 95.19 102 ALA A CA 1
ATOM 775 C C . ALA A 1 102 ? 7.657 -2.619 -17.741 1.00 95.19 102 ALA A C 1
ATOM 777 O O . ALA A 1 102 ? 7.959 -1.430 -17.807 1.00 95.19 102 ALA A O 1
ATOM 778 N N . THR A 1 103 ? 7.808 -3.450 -18.777 1.00 95.62 103 THR A N 1
ATOM 779 C CA . THR A 1 103 ? 8.272 -3.007 -20.099 1.00 95.62 103 THR A CA 1
ATOM 780 C C . THR A 1 103 ? 7.309 -1.996 -20.716 1.00 95.62 103 THR A C 1
ATOM 782 O O . THR A 1 103 ? 7.752 -0.958 -21.195 1.00 95.62 103 THR A O 1
ATOM 785 N N . GLY A 1 104 ? 5.997 -2.256 -20.663 1.00 95.69 104 GLY A N 1
ATOM 786 C CA . GLY A 1 104 ? 4.983 -1.323 -21.170 1.00 95.69 104 GLY A CA 1
ATOM 787 C C . GLY A 1 104 ? 4.935 0.009 -20.412 1.00 95.69 104 GLY A C 1
ATOM 788 O O . GLY A 1 104 ? 4.635 1.039 -21.004 1.00 95.69 104 GLY A O 1
ATOM 789 N N . LEU A 1 105 ? 5.275 -0.001 -19.121 1.00 94.31 105 LEU A N 1
ATOM 790 C CA . LEU A 1 105 ? 5.400 1.192 -18.277 1.00 94.31 105 LEU A CA 1
ATOM 791 C C . LEU A 1 105 ? 6.780 1.862 -18.368 1.00 94.31 105 LEU A C 1
ATOM 793 O O . LEU A 1 105 ? 7.023 2.839 -17.663 1.00 94.31 105 LEU A O 1
ATOM 797 N N . VAL A 1 106 ? 7.681 1.341 -19.209 1.00 96.19 106 VAL A N 1
ATOM 798 C CA . VAL A 1 106 ? 9.045 1.855 -19.405 1.00 96.19 106 VAL A CA 1
ATOM 799 C C . VAL A 1 106 ? 9.817 1.947 -18.081 1.00 96.19 106 VAL A C 1
ATOM 801 O O . VAL A 1 106 ? 10.531 2.909 -17.804 1.00 96.19 106 VAL A O 1
ATOM 804 N N . PHE A 1 107 ? 9.661 0.937 -17.223 1.00 93.88 107 PHE A N 1
ATOM 805 C CA . PHE A 1 107 ? 10.395 0.877 -15.964 1.00 93.88 107 PHE A CA 1
ATOM 806 C C . PHE A 1 107 ? 11.893 0.749 -16.219 1.00 93.88 107 PHE A C 1
ATOM 808 O O . PHE A 1 107 ? 12.348 -0.142 -16.940 1.00 93.88 107 PHE A O 1
ATOM 815 N N . SER A 1 108 ? 12.664 1.606 -15.553 1.00 92.88 108 SER A N 1
ATOM 816 C CA . SER A 1 108 ? 14.100 1.392 -15.407 1.00 92.88 108 SER A CA 1
ATOM 817 C C . SER A 1 108 ? 14.378 0.157 -14.540 1.00 92.88 108 SER A C 1
ATOM 819 O O . SER A 1 108 ? 13.488 -0.369 -13.858 1.00 92.88 108 SER A O 1
ATOM 821 N N . ALA A 1 109 ? 15.638 -0.284 -14.520 1.00 89.38 109 ALA A N 1
ATOM 822 C CA . ALA A 1 109 ? 16.082 -1.325 -13.598 1.00 89.38 109 ALA A CA 1
ATOM 823 C C . ALA A 1 109 ? 15.751 -0.957 -12.141 1.00 89.38 109 ALA A C 1
ATOM 825 O O . ALA A 1 109 ? 15.225 -1.795 -11.414 1.00 89.38 109 ALA A O 1
ATOM 826 N N . ASP A 1 110 ? 15.947 0.304 -11.751 1.00 89.75 110 ASP A N 1
ATOM 827 C CA . ASP A 1 110 ? 15.667 0.793 -10.398 1.00 89.75 110 ASP A CA 1
ATOM 828 C C . ASP A 1 110 ? 14.178 0.724 -10.053 1.00 89.75 110 ASP A C 1
ATOM 830 O O . ASP A 1 110 ? 13.821 0.332 -8.943 1.00 89.75 110 ASP A O 1
ATOM 834 N N . ASN A 1 111 ? 13.290 1.039 -11.003 1.00 90.44 111 ASN A N 1
ATOM 835 C CA . ASN A 1 111 ? 11.845 0.923 -10.779 1.00 90.44 111 ASN A CA 1
ATOM 836 C C . ASN A 1 111 ? 11.424 -0.535 -10.591 1.00 90.44 111 ASN A C 1
ATOM 838 O O . ASN A 1 111 ? 10.641 -0.868 -9.698 1.00 90.44 111 ASN A O 1
ATOM 842 N N . TYR A 1 112 ? 11.975 -1.428 -11.415 1.00 87.31 112 TYR A N 1
ATOM 843 C CA . TYR A 1 112 ? 11.719 -2.856 -11.278 1.00 87.31 112 TYR A CA 1
ATOM 844 C C . TYR A 1 112 ? 12.268 -3.400 -9.951 1.00 87.31 112 TYR A C 1
ATOM 846 O O . TYR A 1 112 ? 11.593 -4.193 -9.293 1.00 87.31 112 TYR A O 1
ATOM 854 N N . GLN A 1 113 ? 13.448 -2.941 -9.519 1.00 85.94 113 GLN A N 1
ATOM 855 C CA . GLN A 1 113 ? 14.018 -3.303 -8.221 1.00 85.94 113 GLN A CA 1
ATOM 856 C C . GLN A 1 113 ? 13.173 -2.784 -7.057 1.00 85.94 113 GLN A C 1
ATOM 858 O O . GLN A 1 113 ? 12.891 -3.544 -6.132 1.00 85.94 113 GLN A O 1
ATOM 863 N N . ALA A 1 114 ? 12.691 -1.541 -7.111 1.00 83.12 114 ALA A N 1
ATOM 864 C CA . ALA A 1 114 ? 11.802 -0.981 -6.093 1.00 83.12 114 ALA A CA 1
ATOM 865 C C . ALA A 1 114 ? 10.504 -1.796 -5.953 1.00 83.12 114 ALA A C 1
ATOM 867 O O . ALA A 1 114 ? 10.071 -2.086 -4.839 1.00 83.12 114 ALA A O 1
ATOM 868 N N . MET A 1 115 ? 9.930 -2.249 -7.074 1.00 83.12 115 MET A N 1
ATOM 869 C CA . MET A 1 115 ? 8.771 -3.146 -7.075 1.00 83.12 115 MET A CA 1
ATOM 870 C C . MET A 1 115 ? 9.060 -4.470 -6.350 1.00 83.12 115 MET A C 1
ATOM 872 O O . MET A 1 115 ? 8.256 -4.900 -5.524 1.00 83.12 115 MET A O 1
ATOM 876 N N . VAL A 1 116 ? 10.170 -5.151 -6.656 1.00 82.06 116 VAL A N 1
ATOM 877 C CA . VAL A 1 116 ? 10.459 -6.478 -6.068 1.00 82.06 116 VAL A CA 1
ATOM 878 C C . VAL A 1 116 ? 11.008 -6.412 -4.643 1.00 82.06 116 VAL A C 1
ATOM 880 O O . VAL A 1 116 ? 10.873 -7.386 -3.906 1.00 82.06 116 VAL A O 1
ATOM 883 N N . SER A 1 117 ? 11.578 -5.272 -4.247 1.00 75.25 117 SER A N 1
ATOM 884 C CA . SER A 1 117 ? 12.124 -5.012 -2.907 1.00 75.25 117 SER A CA 1
ATOM 885 C C . SER A 1 117 ? 11.131 -4.333 -1.958 1.00 75.25 117 SER A C 1
ATOM 887 O O . SER A 1 117 ? 11.541 -3.854 -0.901 1.00 75.25 117 SER A O 1
ATOM 889 N N . ALA A 1 118 ? 9.839 -4.290 -2.318 1.00 69.88 118 ALA A N 1
ATOM 890 C CA . ALA A 1 118 ? 8.774 -3.751 -1.474 1.00 69.88 118 ALA A CA 1
ATOM 891 C C . ALA A 1 118 ? 8.974 -4.169 -0.008 1.00 69.88 118 ALA A C 1
ATOM 893 O O . ALA A 1 118 ? 9.099 -5.360 0.287 1.00 69.88 118 ALA A O 1
ATOM 894 N N . HIS A 1 119 ? 9.024 -3.185 0.894 1.00 70.38 119 HIS A N 1
ATOM 895 C CA . HIS A 1 119 ? 9.392 -3.408 2.288 1.00 70.38 119 HIS A CA 1
ATOM 896 C C . HIS A 1 119 ? 8.366 -4.309 2.962 1.00 70.38 119 HIS A C 1
ATOM 898 O O . HIS A 1 119 ? 7.254 -3.869 3.256 1.00 70.38 119 HIS A O 1
ATOM 904 N N . ASP A 1 120 ? 8.734 -5.560 3.216 1.00 72.88 120 ASP A N 1
ATOM 905 C CA . ASP A 1 120 ? 7.884 -6.502 3.929 1.00 72.88 120 ASP A CA 1
ATOM 906 C C . ASP A 1 120 ? 8.073 -6.294 5.433 1.00 72.88 120 ASP A C 1
ATOM 908 O O . ASP A 1 120 ? 9.062 -6.727 6.024 1.00 72.88 120 ASP A O 1
ATOM 912 N N . ALA A 1 121 ? 7.125 -5.591 6.051 1.00 62.03 121 ALA A N 1
ATOM 913 C CA . ALA A 1 121 ? 7.196 -5.197 7.457 1.00 62.03 121 ALA A CA 1
ATOM 914 C C . ALA A 1 121 ? 7.215 -6.383 8.434 1.00 62.03 121 ALA A C 1
ATOM 916 O O . ALA A 1 121 ? 7.553 -6.209 9.602 1.00 62.03 121 ALA A O 1
ATOM 917 N N . GLN A 1 122 ? 6.864 -7.579 7.957 1.00 52.75 122 GLN A N 1
ATOM 918 C CA . GLN A 1 122 ? 6.843 -8.815 8.734 1.00 52.75 122 GLN A CA 1
ATOM 919 C C . GLN A 1 122 ? 7.868 -9.847 8.242 1.00 52.75 122 GLN A C 1
ATOM 921 O O . GLN A 1 122 ? 7.709 -11.027 8.546 1.00 52.75 122 GLN A O 1
ATOM 926 N N . TYR A 1 123 ? 8.876 -9.459 7.450 1.00 45.56 123 TYR A N 1
ATOM 927 C CA . TYR A 1 123 ? 9.775 -10.420 6.805 1.00 45.56 123 TYR A CA 1
ATOM 928 C C . TYR A 1 123 ? 10.456 -11.381 7.800 1.00 45.56 123 TYR A C 1
ATOM 930 O O . TYR A 1 123 ? 11.446 -11.050 8.450 1.00 45.56 123 TYR A O 1
ATOM 938 N N . VAL A 1 124 ? 9.942 -12.612 7.839 1.00 35.09 124 VAL A N 1
ATOM 939 C CA . VAL A 1 124 ? 10.611 -13.842 8.265 1.00 35.09 124 VAL A CA 1
ATOM 940 C C . VAL A 1 124 ? 10.427 -14.818 7.095 1.00 35.09 124 VAL A C 1
ATOM 942 O O . VAL A 1 124 ? 9.287 -15.052 6.689 1.00 35.09 124 VAL A O 1
ATOM 945 N N . PRO A 1 125 ? 11.496 -15.351 6.477 1.00 35.34 125 PRO A N 1
ATOM 946 C CA . PRO A 1 125 ? 11.356 -16.212 5.305 1.00 35.34 125 PRO A CA 1
ATOM 947 C C . PRO A 1 125 ? 10.613 -17.507 5.669 1.00 35.34 125 PRO A C 1
ATOM 949 O O . PRO A 1 125 ? 11.012 -18.225 6.584 1.00 35.34 125 PRO A O 1
ATOM 952 N N . THR A 1 126 ? 9.519 -17.830 4.970 1.00 30.12 126 THR A N 1
ATOM 953 C CA . THR A 1 126 ? 8.822 -19.127 5.109 1.00 30.12 126 THR A CA 1
ATOM 954 C C . THR A 1 126 ? 8.207 -19.566 3.767 1.00 30.12 126 THR A C 1
ATOM 956 O O . THR A 1 126 ? 7.782 -18.699 2.997 1.00 30.12 126 THR A O 1
ATOM 959 N N . PRO A 1 127 ? 8.188 -20.878 3.432 1.00 37.75 127 PRO A N 1
ATOM 960 C CA . PRO A 1 127 ? 7.933 -21.356 2.072 1.00 37.75 127 PRO A CA 1
ATOM 961 C C . PRO A 1 127 ? 6.475 -21.221 1.621 1.00 37.75 127 PRO A C 1
ATOM 963 O O . PRO A 1 127 ? 5.532 -21.295 2.403 1.00 37.75 127 PRO A O 1
ATOM 966 N N . THR A 1 128 ? 6.317 -21.062 0.310 1.00 39.69 128 THR A N 1
ATOM 967 C CA . THR A 1 128 ? 5.070 -20.851 -0.434 1.00 39.69 128 THR A CA 1
ATOM 968 C C . THR A 1 128 ? 4.084 -22.021 -0.358 1.00 39.69 128 THR A C 1
ATOM 970 O O . THR A 1 128 ? 4.474 -23.158 -0.608 1.00 39.69 128 THR A O 1
ATOM 973 N N . SER A 1 129 ? 2.787 -21.729 -0.182 1.00 38.75 129 SER A N 1
ATOM 974 C CA . SER A 1 129 ? 1.699 -22.627 -0.602 1.00 38.75 129 SER A CA 1
ATOM 975 C C . SER A 1 129 ? 0.809 -21.934 -1.639 1.00 38.75 129 SER A C 1
ATOM 977 O O . SER A 1 129 ? 0.530 -20.737 -1.544 1.00 38.75 129 SER A O 1
ATOM 979 N N . SER A 1 130 ? 0.422 -22.680 -2.673 1.00 42.06 130 SER A N 1
ATOM 980 C CA . SER A 1 130 ? -0.378 -22.216 -3.804 1.00 42.06 130 SER A CA 1
ATOM 981 C C . SER A 1 130 ? -1.864 -22.498 -3.574 1.00 42.06 130 SER A C 1
ATOM 983 O O . SER A 1 130 ? -2.311 -23.633 -3.735 1.00 42.06 130 SER A O 1
ATOM 985 N N . ALA A 1 131 ? -2.642 -21.463 -3.271 1.00 37.16 131 ALA A N 1
ATOM 986 C CA . ALA A 1 131 ? -4.095 -21.490 -3.402 1.00 37.16 131 ALA A CA 1
ATOM 987 C C . ALA A 1 131 ? -4.530 -20.293 -4.256 1.00 37.16 131 ALA A C 1
ATOM 989 O O . ALA A 1 131 ? -4.310 -19.138 -3.894 1.00 37.16 131 ALA A O 1
ATOM 990 N N . VAL A 1 132 ? -5.114 -20.570 -5.422 1.00 37.94 132 VAL A N 1
ATOM 991 C CA . VAL A 1 132 ? -5.623 -19.545 -6.340 1.00 37.94 132 VAL A CA 1
ATOM 992 C C . VAL A 1 132 ? -7.027 -19.151 -5.882 1.00 37.94 132 VAL A C 1
ATOM 994 O O . VAL A 1 132 ? -7.991 -19.871 -6.129 1.00 37.94 132 VAL A O 1
ATOM 997 N N . ALA A 1 133 ? -7.151 -18.009 -5.203 1.00 33.91 133 ALA A N 1
ATOM 998 C CA . ALA A 1 133 ? -8.436 -17.370 -4.925 1.00 33.91 133 ALA A CA 1
ATOM 999 C C . ALA A 1 133 ? -8.737 -16.306 -5.995 1.00 33.91 133 ALA A C 1
ATOM 1001 O O . ALA A 1 133 ? -7.843 -15.579 -6.427 1.00 33.91 133 ALA A O 1
ATOM 1002 N N . ARG A 1 134 ? -10.003 -16.200 -6.422 1.00 33.31 134 ARG A N 1
ATOM 1003 C CA . ARG A 1 134 ? -10.477 -15.123 -7.310 1.00 33.31 134 ARG A CA 1
ATOM 1004 C C . ARG A 1 134 ? -10.218 -13.765 -6.642 1.00 33.31 134 ARG A C 1
ATOM 1006 O O . ARG A 1 134 ? -10.689 -13.544 -5.530 1.00 33.31 134 ARG A O 1
ATOM 1013 N N . SER A 1 135 ? -9.485 -12.873 -7.309 1.00 35.78 135 SER A N 1
ATOM 1014 C CA . SER A 1 135 ? -9.036 -11.599 -6.728 1.00 35.78 135 SER A CA 1
ATOM 1015 C C . SER A 1 135 ? -9.753 -10.393 -7.329 1.00 35.78 135 SER A C 1
ATOM 1017 O O . SER A 1 135 ? -9.863 -10.263 -8.545 1.00 35.78 135 SER A O 1
ATOM 1019 N N . VAL A 1 136 ? -10.182 -9.479 -6.459 1.00 37.31 136 VAL A N 1
ATOM 1020 C CA . VAL A 1 136 ? -10.578 -8.107 -6.802 1.00 37.31 136 VAL A CA 1
ATOM 1021 C C . VAL A 1 136 ? -9.475 -7.183 -6.286 1.00 37.31 136 VAL A C 1
ATOM 1023 O O . VAL A 1 136 ? -9.146 -7.236 -5.102 1.00 37.31 136 VAL A O 1
ATOM 1026 N N . ALA A 1 137 ? -8.882 -6.373 -7.166 1.00 38.81 137 ALA A N 1
ATOM 1027 C CA . ALA A 1 137 ? -7.923 -5.334 -6.799 1.00 38.81 137 ALA A CA 1
ATOM 1028 C C . ALA A 1 137 ? -8.658 -3.990 -6.738 1.00 38.81 137 ALA A C 1
ATOM 1030 O O . ALA A 1 137 ? -9.169 -3.519 -7.752 1.00 38.81 137 ALA A O 1
ATOM 1031 N N . LEU A 1 138 ? -8.730 -3.385 -5.551 1.00 40.25 138 LEU A N 1
ATOM 1032 C CA . LEU A 1 138 ? -9.270 -2.040 -5.384 1.00 40.25 138 LEU A CA 1
ATOM 1033 C C . LEU A 1 138 ? -8.121 -1.029 -5.406 1.00 40.25 138 LEU A C 1
ATOM 1035 O O . LEU A 1 138 ? -7.301 -1.006 -4.493 1.00 40.25 138 LEU A O 1
ATOM 1039 N N . VAL A 1 139 ? -8.081 -0.194 -6.442 1.00 46.59 139 VAL A N 1
ATOM 1040 C CA . VAL A 1 139 ? -7.123 0.907 -6.583 1.00 46.59 139 VAL A CA 1
ATOM 1041 C C . VAL A 1 139 ? -7.858 2.214 -6.292 1.00 46.59 139 VAL A C 1
ATOM 1043 O O . VAL A 1 139 ? -8.654 2.677 -7.104 1.00 46.59 139 VAL A O 1
ATOM 1046 N N . VAL A 1 140 ? -7.616 2.808 -5.120 1.00 45.59 140 VAL A N 1
ATOM 1047 C CA . VAL A 1 140 ? -8.125 4.149 -4.796 1.00 45.59 140 VAL A CA 1
ATOM 1048 C C . VAL A 1 140 ? -7.077 5.175 -5.222 1.00 45.59 140 VAL A C 1
ATOM 1050 O O . VAL A 1 140 ? -6.056 5.342 -4.555 1.00 45.59 140 VAL A O 1
ATOM 1053 N N . VAL A 1 141 ? -7.329 5.860 -6.338 1.00 38.69 141 VAL A N 1
ATOM 1054 C CA . VAL A 1 141 ? -6.560 7.035 -6.779 1.00 38.69 141 VAL A CA 1
ATOM 1055 C C . VAL A 1 141 ? -7.459 8.258 -6.599 1.00 38.69 141 VAL A C 1
ATOM 1057 O O . VAL A 1 141 ? -8.475 8.353 -7.287 1.00 38.69 141 VAL A O 1
ATOM 1060 N N . PRO A 1 142 ? -7.153 9.193 -5.682 1.00 38.88 142 PRO A N 1
ATOM 1061 C CA . PRO A 1 142 ? -7.891 10.445 -5.627 1.00 38.88 142 PRO A CA 1
ATOM 1062 C C . PRO A 1 142 ? -7.537 11.301 -6.852 1.00 38.88 142 PRO A C 1
ATOM 1064 O O . PRO A 1 142 ? -6.370 11.628 -7.072 1.00 38.88 142 PRO A O 1
ATOM 1067 N N . LEU A 1 143 ? -8.550 11.666 -7.647 1.00 37.69 143 LEU A N 1
ATOM 1068 C CA . LEU A 1 143 ? -8.430 12.745 -8.627 1.00 37.69 143 LEU A CA 1
ATOM 1069 C C . LEU A 1 143 ? -8.195 14.078 -7.898 1.00 37.69 143 LEU A C 1
ATOM 1071 O O . LEU A 1 143 ? -8.727 14.339 -6.820 1.00 37.69 143 LEU A O 1
ATOM 1075 N N . VAL A 1 144 ? -7.339 14.887 -8.508 1.00 42.38 144 VAL A N 1
ATOM 1076 C CA . VAL A 1 144 ? -6.692 16.090 -7.982 1.00 42.38 144 VAL A CA 1
ATOM 1077 C C . VAL A 1 144 ? -7.633 17.157 -7.378 1.00 42.38 144 VAL A C 1
ATOM 1079 O O . VAL A 1 144 ? -8.678 17.504 -7.919 1.00 42.38 144 VAL A O 1
ATOM 1082 N N . SER A 1 145 ? -7.155 17.694 -6.247 1.00 44.69 145 SER A N 1
ATOM 1083 C CA . SER A 1 145 ? -7.140 19.105 -5.804 1.00 44.69 145 SER A CA 1
ATOM 1084 C C . SER A 1 145 ? -8.348 19.864 -5.222 1.00 44.69 145 SER A C 1
ATOM 1086 O O . SER A 1 145 ? -8.100 20.966 -4.754 1.00 44.69 145 SER A O 1
ATOM 1088 N N . ASN A 1 146 ? -9.571 19.335 -5.072 1.00 41.81 146 ASN A N 1
ATOM 1089 C CA . ASN A 1 146 ? -10.654 20.097 -4.383 1.00 41.81 146 ASN A CA 1
ATOM 1090 C C . ASN A 1 146 ? -11.225 19.473 -3.093 1.00 41.81 146 ASN A C 1
ATOM 1092 O O . ASN A 1 146 ? -12.152 20.010 -2.495 1.00 41.81 146 ASN A O 1
ATOM 1096 N N . LEU A 1 147 ? -10.676 18.356 -2.614 1.00 46.81 147 LEU A N 1
ATOM 1097 C CA . LEU A 1 147 ? -11.272 17.580 -1.511 1.00 46.81 147 LEU A CA 1
ATOM 1098 C C . LEU A 1 147 ? -10.643 17.825 -0.127 1.00 46.81 147 LEU A C 1
ATOM 1100 O O . LEU A 1 147 ? -11.044 17.159 0.831 1.00 46.81 147 LEU A O 1
ATOM 1104 N N . LEU A 1 148 ? -9.682 18.751 -0.023 1.00 42.41 148 LEU A N 1
ATOM 1105 C CA . LEU A 1 148 ? -8.850 18.948 1.171 1.00 42.41 148 LEU A CA 1
ATOM 1106 C C . LEU A 1 148 ? -9.540 19.769 2.278 1.00 42.41 148 LEU A C 1
ATOM 1108 O O . LEU A 1 148 ? -9.324 19.490 3.450 1.00 42.41 148 LEU A O 1
ATOM 1112 N N . MET A 1 149 ? -10.413 20.724 1.941 1.00 40.84 149 MET A N 1
ATOM 1113 C CA . MET A 1 149 ? -11.012 21.623 2.947 1.00 40.84 149 MET A CA 1
ATOM 1114 C C . MET A 1 149 ? -12.279 21.078 3.621 1.00 40.84 149 MET A C 1
ATOM 1116 O O . MET A 1 149 ? -12.689 21.596 4.649 1.00 40.84 149 MET A O 1
ATOM 1120 N N . ALA A 1 150 ? -12.886 20.013 3.091 1.00 43.06 150 ALA A N 1
ATOM 1121 C CA . ALA A 1 150 ? -14.141 19.466 3.624 1.00 43.06 150 ALA A CA 1
ATOM 1122 C C . ALA A 1 150 ? -13.960 18.246 4.551 1.00 43.06 150 ALA A C 1
ATOM 1124 O O . ALA A 1 150 ? -14.945 17.690 5.022 1.00 43.06 150 ALA A O 1
ATOM 1125 N N . ALA A 1 151 ? -12.727 17.770 4.756 1.00 39.97 151 ALA A N 1
ATOM 1126 C CA . ALA A 1 151 ? -12.436 16.604 5.602 1.00 39.97 151 ALA A CA 1
ATOM 1127 C C . ALA A 1 151 ? -11.665 16.951 6.889 1.00 39.97 151 ALA A C 1
ATOM 1129 O O . ALA A 1 151 ? -11.437 16.069 7.711 1.00 39.97 151 ALA A O 1
ATOM 1130 N N . LEU A 1 152 ? -11.269 18.218 7.044 1.00 38.19 152 LEU A N 1
ATOM 1131 C CA . LEU A 1 152 ? -10.636 18.783 8.242 1.00 38.19 152 LEU A CA 1
ATOM 1132 C C . LEU A 1 152 ? -11.553 19.796 8.961 1.00 38.19 152 LEU A C 1
ATOM 1134 O O . LEU A 1 152 ? -11.089 20.501 9.851 1.00 38.19 152 LEU A O 1
ATOM 1138 N N . ALA A 1 153 ? -12.830 19.860 8.568 1.00 36.62 153 ALA A N 1
ATOM 1139 C CA . ALA A 1 153 ? -13.883 20.647 9.206 1.00 36.62 153 ALA A CA 1
ATOM 1140 C C . ALA A 1 153 ? -14.939 19.716 9.813 1.00 36.62 153 ALA A C 1
ATOM 1142 O O . ALA A 1 153 ? -15.225 18.673 9.175 1.00 36.62 153 ALA A O 1
#

Organism: NCBI:txid89044

InterPro domains:
  IPR002818 DJ-1/PfpI [PF01965] (3-87)
  IPR029062 Class I glutamine amidotransferase-like [G3DSA:3.40.50.880] (1-137)
  IPR029062 Class I glutamine amidotransferase-like [SSF52317] (3-107)
  IPR052158 Isonitrile Hydratase and Quaternary Amine Regulator [PTHR43130] (2-121)

pLDDT: mean 80.87, std 22.24, range [30.12, 97.88]

Sequence (153 aa):
EKTDVVAWIRSSAAKATWVTSHCWGAFMLCQAGLCDKKAVTTFPGYYKELSEAFPKIGSVIKDNRIVKDGNLVTSNGGVAAYEAANYVVMKHFGVNRAKTVATGLVFSADNYQAMVSAHDAQYVPTPTSSAVARSVALVVVPLVSNLLMAALA

Secondary structure (DSSP, 8-state):
--HHHHHHHHHHHTT-SEEEEETTHHHHHHHTTTTBT-EE--STT-HHHHHHH-TTBSEE-SS-SEEEETTEEEE-STHHHHHHHHHHHHHHHHHHHHHHHHHHTT--HHHHHHHHT-EETT--------------EEEE-PPSSSSSTTS--

Foldseek 3Di:
DCVVVLVVLLVQVVVAQAEEEEAQRVLSCLSNVNQQLHEEEHAAPCQVVSCVVRVRHNYYDHPAQWADERRYIYGNHDLSLVLRVLLVVCVQVNDVRSVVSCVVVVPDPVSPVSSVPHHHVPDDDDDDDDDRDDHDYDYDDDDDDDPPPPPVD

Radius of gyration: 15.4 Å; chains: 1; bounding box: 37×44×38 Å